Protein AF-A0A231NW62-F1 (afdb_monomer)

Radius of gyration: 15.99 Å; Cα contacts (8 Å, |Δi|>4): 52; chains: 1; bounding box: 38×26×40 Å

Sequence (77 aa):
MKVKDILIMGLPGIVMGFIMSFIISYFVIGIPENEIANAINNGISGLVSTFLGVLMTFVVNKQKIAKCFAEVNEKSK

pLDDT: mean 73.44, std 8.37, range [49.28, 86.81]

Solvent-accessible surface area (backbone atoms only — not comparable to full-atom values): 4182 Å² total; per-residue (Å²): 136,58,74,66,60,56,48,65,66,44,47,61,54,28,53,49,26,22,51,52,30,21,49,45,32,55,77,69,50,89,64,94,90,50,61,66,63,52,12,50,54,37,11,52,51,24,26,53,53,36,43,52,50,53,50,50,49,50,71,73,37,54,70,60,53,54,50,56,47,53,54,52,58,59,74,72,107

Secondary structure (DSSP, 8-state):
--HHHHHHHHHHHHHHHHHHHHHHHHHT---SS-HHHHHHHHHHHHHHHHHHHHHHHHHH-HHHHHHHHHHHHHHT-

Structure (mmCIF, N/CA/C/O backbone):
data_AF-A0A231NW62-F1
#
_entry.id   AF-A0A231NW62-F1
#
loop_
_atom_site.group_PDB
_atom_site.id
_atom_site.type_symbol
_atom_site.label_atom_id
_atom_site.label_alt_id
_atom_site.label_comp_id
_atom_site.label_asym_id
_atom_site.label_entity_id
_atom_site.label_seq_id
_atom_site.pdbx_PDB_ins_code
_atom_site.Cartn_x
_atom_site.Cartn_y
_atom_site.Cartn_z
_atom_site.occupancy
_atom_site.B_iso_or_equiv
_atom_site.auth_seq_id
_atom_site.auth_comp_id
_atom_site.auth_asym_id
_atom_site.auth_atom_id
_atom_site.pdbx_PDB_model_num
ATOM 1 N N . MET A 1 1 ? -11.869 -0.030 18.586 1.00 56.97 1 MET A N 1
ATOM 2 C CA . MET A 1 1 ? -11.294 -0.613 17.357 1.00 56.97 1 MET A CA 1
ATOM 3 C C . MET A 1 1 ? -9.809 -0.814 17.585 1.00 56.97 1 MET A C 1
ATOM 5 O O . MET A 1 1 ? -9.168 0.110 18.078 1.00 56.97 1 MET A O 1
ATOM 9 N N . LYS A 1 2 ? -9.278 -2.017 17.354 1.00 69.94 2 LYS A N 1
ATOM 10 C CA . LYS A 1 2 ? -7.850 -2.282 17.576 1.00 69.94 2 LYS A CA 1
ATOM 11 C C . LYS A 1 2 ? -7.096 -1.970 16.278 1.00 69.94 2 LYS A C 1
ATOM 13 O O . LYS A 1 2 ? -7.640 -2.153 15.197 1.00 69.94 2 LYS A O 1
ATOM 18 N N . VAL A 1 3 ? -5.846 -1.514 16.374 1.00 66.62 3 VAL A N 1
ATOM 19 C CA . VAL A 1 3 ? -5.007 -1.127 15.212 1.00 66.62 3 VAL A CA 1
ATOM 20 C C . VAL A 1 3 ? -4.922 -2.241 14.155 1.00 66.62 3 VAL A C 1
ATOM 22 O O . VAL A 1 3 ? -4.908 -1.975 12.959 1.00 66.62 3 VAL A O 1
ATOM 25 N N . LYS A 1 4 ? -4.958 -3.498 14.601 1.00 70.19 4 LYS A N 1
ATOM 26 C CA . LYS A 1 4 ? -5.004 -4.693 13.749 1.00 70.19 4 LYS A CA 1
ATOM 27 C C . LYS A 1 4 ? -6.201 -4.759 12.793 1.00 70.19 4 LYS A C 1
ATOM 29 O O . LYS A 1 4 ? -6.022 -5.189 11.661 1.00 70.19 4 LYS A O 1
ATOM 34 N N . ASP A 1 5 ? -7.382 -4.303 13.205 1.00 71.69 5 ASP A N 1
ATOM 35 C CA . ASP A 1 5 ? -8.587 -4.368 12.365 1.00 71.69 5 ASP A CA 1
ATOM 36 C C . ASP A 1 5 ? -8.484 -3.348 11.218 1.00 71.69 5 ASP A C 1
ATOM 38 O O . ASP A 1 5 ? -8.819 -3.639 10.075 1.00 71.69 5 ASP A O 1
ATOM 42 N N . ILE A 1 6 ? -7.907 -2.176 11.512 1.00 67.50 6 ILE A N 1
ATOM 43 C CA . ILE A 1 6 ? -7.621 -1.118 10.531 1.00 67.50 6 ILE A CA 1
ATOM 44 C C . ILE A 1 6 ? -6.606 -1.605 9.495 1.00 67.50 6 ILE A C 1
ATOM 46 O O . ILE A 1 6 ? -6.776 -1.372 8.302 1.00 67.50 6 ILE A O 1
ATOM 50 N N . LEU A 1 7 ? -5.561 -2.301 9.950 1.00 68.88 7 LEU A N 1
ATOM 51 C CA . LEU A 1 7 ? -4.538 -2.863 9.074 1.00 68.88 7 LEU A CA 1
ATOM 52 C C . LEU A 1 7 ? -5.121 -3.915 8.132 1.00 68.88 7 LEU A C 1
ATOM 54 O O . LEU A 1 7 ? -4.886 -3.826 6.934 1.00 68.88 7 LEU A O 1
ATOM 58 N N . ILE A 1 8 ? -5.917 -4.858 8.643 1.00 76.06 8 ILE A N 1
ATOM 59 C CA . ILE A 1 8 ? -6.525 -5.927 7.834 1.00 76.06 8 ILE A CA 1
ATOM 60 C C . ILE A 1 8 ? -7.490 -5.359 6.784 1.00 76.06 8 ILE A C 1
ATOM 62 O O . ILE A 1 8 ? -7.561 -5.881 5.677 1.00 76.06 8 ILE A O 1
ATOM 66 N N . MET A 1 9 ? -8.200 -4.274 7.098 1.00 68.81 9 MET A N 1
ATOM 67 C CA . MET A 1 9 ? -9.145 -3.631 6.176 1.00 68.81 9 MET A CA 1
ATOM 68 C C . MET A 1 9 ? -8.481 -2.679 5.178 1.00 68.81 9 MET A C 1
ATOM 70 O O . MET A 1 9 ? -8.982 -2.505 4.071 1.00 68.81 9 MET A O 1
ATOM 74 N N . GLY A 1 10 ? -7.364 -2.052 5.556 1.00 69.12 10 GLY A N 1
ATOM 75 C CA . GLY A 1 10 ? -6.588 -1.173 4.680 1.00 69.12 10 GLY A CA 1
ATOM 76 C C . GLY A 1 10 ? -5.667 -1.936 3.725 1.00 69.12 10 GLY A C 1
ATOM 77 O O . GLY A 1 10 ? -5.429 -1.472 2.610 1.00 69.12 10 GLY A O 1
ATOM 78 N N . LEU A 1 11 ? -5.196 -3.123 4.127 1.00 80.00 11 LEU A N 1
ATOM 79 C CA . LEU A 1 11 ? -4.282 -3.963 3.346 1.00 80.00 11 LEU A CA 1
ATOM 80 C C . LEU A 1 11 ? -4.765 -4.230 1.908 1.00 80.00 11 LEU A C 1
ATOM 82 O O . LEU A 1 11 ? -3.967 -4.045 0.991 1.00 80.00 11 LEU A O 1
ATOM 86 N N . PRO A 1 12 ? -6.038 -4.605 1.662 1.00 80.62 12 PRO A N 1
ATOM 87 C CA . PRO A 1 12 ? -6.529 -4.886 0.317 1.00 80.62 12 PRO A CA 1
ATOM 88 C C . PRO A 1 12 ? -6.476 -3.653 -0.587 1.00 80.62 12 PRO A C 1
ATOM 90 O O . PRO A 1 12 ? -6.106 -3.768 -1.749 1.00 80.62 12 PRO A O 1
ATOM 93 N N . GLY A 1 13 ? -6.792 -2.466 -0.056 1.00 75.69 13 GLY A N 1
ATOM 94 C CA . GLY A 1 13 ? -6.719 -1.212 -0.810 1.00 75.69 13 GLY A CA 1
ATOM 95 C C . GLY A 1 13 ? -5.281 -0.847 -1.176 1.00 75.69 13 GLY A C 1
ATOM 96 O O . GLY A 1 13 ? -5.003 -0.500 -2.319 1.00 75.69 13 GLY A O 1
ATOM 97 N N . ILE A 1 14 ? -4.356 -1.005 -0.229 1.00 77.94 14 ILE A N 1
ATOM 98 C CA . ILE A 1 14 ? -2.917 -0.779 -0.424 1.00 77.94 14 ILE A CA 1
ATOM 99 C C . ILE A 1 14 ? -2.370 -1.726 -1.508 1.00 77.94 14 ILE A C 1
ATOM 101 O O . ILE A 1 14 ? -1.744 -1.280 -2.468 1.00 77.94 14 ILE A O 1
ATOM 105 N N . VAL A 1 15 ? -2.673 -3.023 -1.408 1.00 82.94 15 VAL A N 1
ATOM 106 C CA . VAL A 1 15 ? -2.252 -4.042 -2.383 1.00 82.94 15 VAL A CA 1
ATOM 107 C C . VAL A 1 15 ? -2.855 -3.782 -3.767 1.00 82.94 15 VAL A C 1
ATOM 109 O O . VAL A 1 15 ? -2.145 -3.866 -4.766 1.00 82.94 15 VAL A O 1
ATOM 112 N N . MET A 1 16 ? -4.131 -3.401 -3.852 1.00 81.94 16 MET A N 1
ATOM 113 C CA . MET A 1 16 ? -4.763 -3.068 -5.134 1.00 81.94 16 MET A CA 1
ATOM 114 C C . MET A 1 16 ? -4.175 -1.806 -5.770 1.00 81.94 16 MET A C 1
ATOM 116 O O . MET A 1 16 ? -3.990 -1.773 -6.984 1.00 81.94 16 MET A O 1
ATOM 120 N N . GLY A 1 17 ? -3.818 -0.800 -4.967 1.00 78.56 17 GLY A N 1
ATOM 121 C CA . GLY A 1 17 ? -3.116 0.395 -5.438 1.00 78.56 17 GLY A CA 1
ATOM 122 C C . GLY A 1 17 ? -1.751 0.076 -6.051 1.00 78.56 17 GLY A C 1
ATOM 123 O O . GLY A 1 17 ? -1.424 0.592 -7.118 1.00 78.56 17 GLY A O 1
ATOM 124 N N . PHE A 1 18 ? -0.989 -0.833 -5.427 1.00 78.44 18 PHE A N 1
ATOM 125 C CA . PHE A 1 18 ? 0.263 -1.349 -5.991 1.00 78.44 18 PHE A CA 1
ATOM 126 C C . PHE A 1 18 ? 0.041 -2.010 -7.350 1.00 78.44 18 PHE A C 1
ATOM 128 O O . PHE A 1 18 ? 0.689 -1.654 -8.330 1.00 78.44 18 PHE A O 1
ATOM 135 N N . ILE A 1 19 ? -0.881 -2.977 -7.391 1.00 84.44 19 ILE A N 1
ATOM 136 C CA . ILE A 1 19 ? -1.135 -3.817 -8.562 1.00 84.44 19 ILE A CA 1
ATOM 137 C C . IL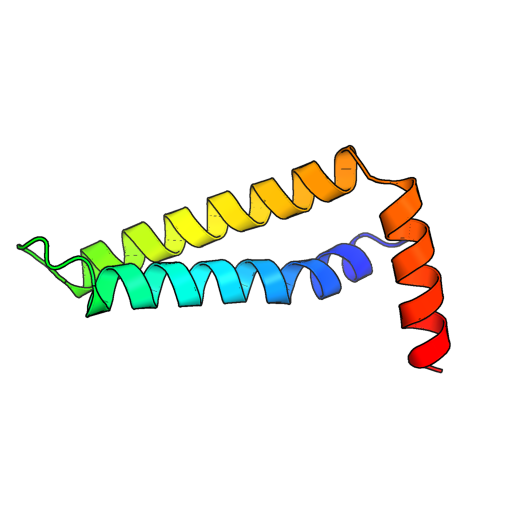E A 1 19 ? -1.613 -2.955 -9.728 1.00 84.44 19 ILE A C 1
ATOM 139 O O . ILE A 1 19 ? -1.087 -3.081 -10.829 1.00 84.44 19 ILE A O 1
ATOM 143 N N . MET A 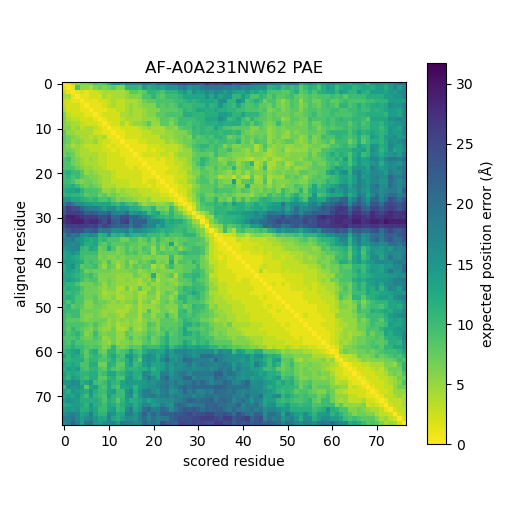1 20 ? -2.558 -2.040 -9.495 1.00 80.31 20 MET A N 1
ATOM 144 C CA . MET A 1 20 ? -3.086 -1.174 -10.549 1.00 80.31 20 MET A CA 1
ATOM 145 C C . MET A 1 20 ? -2.025 -0.214 -11.089 1.00 80.31 20 MET A C 1
ATOM 147 O O . MET A 1 20 ? -1.865 -0.123 -12.304 1.00 80.31 20 MET A O 1
ATOM 151 N N . SER A 1 21 ? -1.247 0.448 -10.227 1.00 77.62 21 SER A N 1
ATOM 152 C CA . SER A 1 21 ? -0.165 1.324 -10.697 1.00 77.62 21 SER A CA 1
ATOM 153 C C . SER A 1 21 ? 0.959 0.560 -11.396 1.00 77.62 21 SER A C 1
ATOM 155 O O . SER A 1 21 ? 1.508 1.061 -12.376 1.00 77.62 21 SER A O 1
ATOM 157 N N . PHE A 1 22 ? 1.287 -0.649 -10.934 1.00 76.62 22 PHE A N 1
ATOM 158 C CA . PHE A 1 22 ? 2.270 -1.514 -11.581 1.00 76.62 22 PHE A CA 1
ATOM 159 C C . PHE A 1 22 ? 1.793 -1.949 -12.971 1.00 76.62 22 PHE A C 1
ATOM 161 O O . PHE A 1 22 ? 2.529 -1.795 -13.940 1.00 76.62 22 PHE A O 1
ATOM 168 N N . ILE A 1 23 ? 0.547 -2.423 -13.096 1.00 80.44 23 ILE A N 1
ATOM 169 C CA . ILE A 1 23 ? -0.044 -2.847 -14.375 1.00 80.44 23 ILE A CA 1
ATOM 170 C C . ILE A 1 23 ? -0.111 -1.675 -15.354 1.00 80.44 23 ILE A C 1
ATOM 172 O O . ILE A 1 23 ? 0.325 -1.811 -16.493 1.00 80.44 23 ILE A O 1
ATOM 176 N N . ILE A 1 24 ? -0.623 -0.519 -14.923 1.00 77.12 24 ILE A N 1
ATOM 177 C CA . ILE A 1 24 ? -0.734 0.665 -15.785 1.00 77.12 24 ILE A CA 1
ATOM 178 C C . ILE A 1 24 ? 0.658 1.125 -16.227 1.00 77.12 24 ILE A C 1
ATOM 180 O O . ILE A 1 24 ? 0.877 1.399 -17.403 1.00 77.12 24 ILE A O 1
ATOM 184 N N . SER A 1 25 ? 1.630 1.160 -15.318 1.00 73.69 25 SER A N 1
ATOM 185 C CA . SER A 1 25 ? 2.982 1.566 -15.686 1.00 73.69 25 SER A CA 1
ATOM 186 C C . SER A 1 25 ? 3.705 0.560 -16.573 1.00 73.69 25 SER A C 1
ATOM 188 O O . SER A 1 25 ? 4.533 0.986 -17.368 1.00 73.69 25 SER A O 1
ATOM 190 N N . TYR A 1 26 ? 3.452 -0.738 -16.415 1.00 68.56 26 TYR A N 1
ATOM 191 C CA . TYR A 1 26 ? 4.115 -1.772 -17.204 1.00 68.56 26 TYR A CA 1
ATOM 192 C C . TYR A 1 26 ? 3.495 -1.908 -18.601 1.00 68.56 26 TYR A C 1
ATOM 194 O O . TYR A 1 26 ? 4.219 -2.017 -19.581 1.00 68.56 26 TYR A O 1
ATOM 202 N N . PHE A 1 27 ? 2.161 -1.866 -18.710 1.00 68.12 27 PHE A N 1
ATOM 203 C CA . PHE A 1 27 ? 1.453 -2.113 -19.972 1.00 68.12 27 PHE A CA 1
ATOM 204 C C . PHE A 1 27 ? 1.047 -0.849 -20.743 1.00 68.12 27 PHE A C 1
ATOM 206 O O . PHE A 1 27 ? 0.849 -0.932 -21.952 1.00 68.12 27 PHE A O 1
ATOM 213 N N . VAL A 1 28 ? 0.874 0.301 -20.079 1.00 66.50 28 VAL A N 1
ATOM 214 C CA . VAL A 1 28 ? 0.316 1.520 -20.707 1.00 6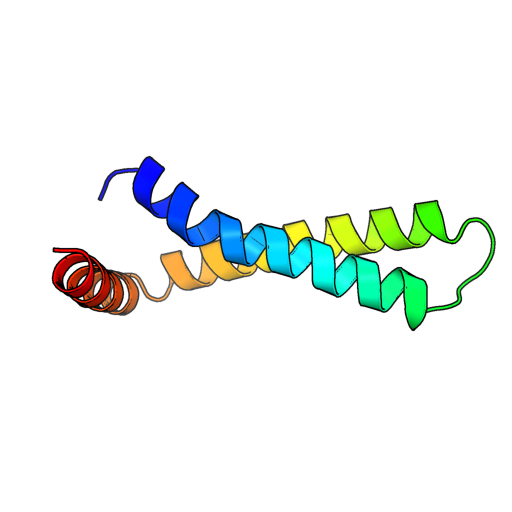6.50 28 VAL A CA 1
ATOM 215 C C . VAL A 1 28 ? 1.376 2.608 -20.898 1.00 66.50 28 VAL A C 1
ATOM 217 O O . VAL A 1 28 ? 1.357 3.305 -21.910 1.00 66.50 28 VAL A O 1
ATOM 220 N N . ILE A 1 29 ? 2.314 2.760 -19.957 1.00 64.06 29 ILE A N 1
ATOM 221 C CA . ILE A 1 29 ? 3.324 3.832 -19.976 1.00 64.06 29 ILE A CA 1
ATOM 222 C C . ILE A 1 29 ? 4.670 3.265 -20.449 1.00 64.06 29 ILE A C 1
ATOM 224 O O . ILE A 1 29 ? 5.577 3.000 -19.663 1.00 64.06 29 ILE A O 1
ATOM 228 N N . GLY A 1 30 ? 4.800 3.080 -21.764 1.00 57.75 30 GLY A N 1
ATOM 229 C CA . GLY A 1 30 ? 6.066 2.724 -22.407 1.00 57.75 30 GLY A CA 1
ATOM 230 C C . GLY A 1 30 ? 7.038 3.907 -22.416 1.00 57.75 30 GLY A C 1
ATOM 231 O O . GLY A 1 30 ? 7.084 4.654 -23.389 1.00 57.75 30 GLY A O 1
ATOM 232 N N . ILE A 1 31 ? 7.796 4.103 -21.334 1.00 55.22 31 ILE A N 1
ATOM 233 C CA . ILE A 1 31 ? 8.918 5.057 -21.287 1.00 55.22 31 ILE A CA 1
ATOM 234 C C . ILE A 1 31 ? 10.222 4.265 -21.078 1.00 55.22 31 ILE A C 1
ATOM 236 O O . ILE A 1 31 ? 10.269 3.414 -20.184 1.00 55.22 31 ILE A O 1
ATOM 240 N N . PRO A 1 32 ? 11.252 4.481 -21.923 1.00 66.69 32 PRO A N 1
ATOM 241 C CA . PRO A 1 32 ? 12.326 3.519 -22.137 1.00 66.69 32 PRO A CA 1
ATOM 242 C C . PRO A 1 32 ? 13.478 3.659 -21.131 1.00 66.69 32 PRO A C 1
ATOM 244 O O . PRO A 1 32 ? 13.810 4.763 -20.718 1.00 66.69 32 PRO A O 1
ATOM 247 N N . GLU A 1 33 ? 14.049 2.502 -20.771 1.00 61.06 33 GLU A N 1
ATOM 248 C CA . GLU A 1 33 ? 15.450 2.176 -20.400 1.00 61.06 33 GLU A CA 1
ATOM 249 C C . GLU A 1 33 ? 15.465 0.890 -19.546 1.00 61.06 33 GLU A C 1
ATOM 251 O O . GLU A 1 33 ? 16.323 0.033 -19.735 1.00 61.06 33 GLU A O 1
ATOM 256 N N . ASN A 1 34 ? 14.468 0.708 -18.665 1.00 69.06 34 ASN A N 1
ATOM 257 C CA . ASN A 1 34 ? 14.209 -0.525 -17.905 1.00 69.06 34 ASN A CA 1
ATOM 258 C C . ASN A 1 34 ? 12.722 -0.625 -17.501 1.00 69.06 34 ASN A C 1
ATOM 260 O O . ASN A 1 34 ? 12.308 -0.084 -16.473 1.00 69.06 34 ASN A O 1
ATOM 264 N N . GLU A 1 35 ? 11.916 -1.349 -18.283 1.00 72.69 35 GLU A N 1
ATOM 265 C CA . GLU A 1 35 ? 10.455 -1.477 -18.095 1.00 72.69 35 GLU A CA 1
ATOM 266 C C . GLU A 1 35 ? 10.068 -1.989 -16.699 1.00 72.69 35 GLU A C 1
ATOM 268 O O . GLU A 1 35 ? 9.124 -1.501 -16.078 1.00 72.69 35 GLU A O 1
ATOM 273 N N . ILE A 1 36 ? 10.851 -2.928 -16.161 1.00 73.69 36 ILE A N 1
ATOM 274 C CA . ILE A 1 36 ? 10.634 -3.498 -14.826 1.00 73.69 36 ILE A CA 1
ATOM 275 C C . ILE A 1 36 ? 10.907 -2.456 -13.732 1.00 73.69 36 ILE A C 1
ATOM 277 O O . ILE A 1 36 ? 10.115 -2.320 -12.801 1.00 73.69 36 ILE A O 1
ATOM 281 N N . ALA A 1 37 ? 11.998 -1.69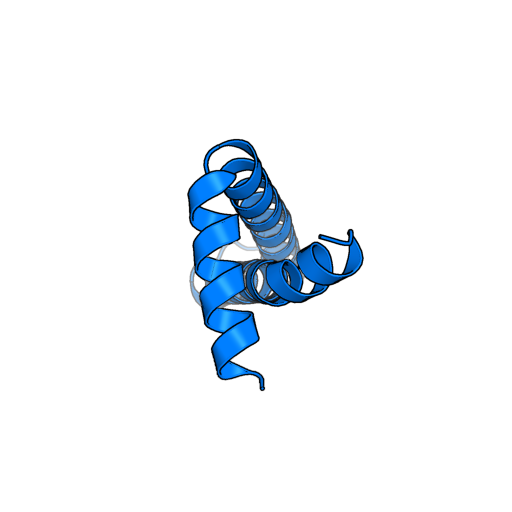2 -13.841 1.00 71.00 37 ALA A N 1
ATOM 282 C CA . ALA A 1 37 ? 12.345 -0.673 -12.850 1.00 71.00 37 ALA A CA 1
ATOM 283 C C . ALA A 1 37 ? 11.324 0.478 -12.842 1.00 71.00 37 ALA A C 1
ATOM 285 O O . ALA A 1 37 ? 10.935 0.954 -11.774 1.00 71.00 37 ALA A O 1
ATOM 286 N N . ASN A 1 38 ? 10.832 0.872 -14.021 1.00 76.94 38 ASN A N 1
ATOM 287 C CA . ASN A 1 38 ? 9.793 1.889 -14.161 1.00 76.94 38 ASN A CA 1
ATOM 288 C C . ASN A 1 38 ? 8.452 1.424 -13.561 1.00 76.94 38 ASN A C 1
ATOM 290 O O . ASN A 1 38 ? 7.831 2.145 -12.776 1.00 76.94 38 ASN A O 1
ATOM 294 N N . ALA A 1 39 ? 8.045 0.183 -13.847 1.00 76.06 39 ALA A N 1
ATOM 295 C CA . ALA A 1 39 ? 6.824 -0.399 -13.297 1.00 76.06 39 ALA A CA 1
ATOM 296 C C . ALA A 1 39 ? 6.867 -0.541 -11.770 1.00 76.06 39 ALA A C 1
ATOM 298 O O . ALA A 1 39 ? 5.889 -0.219 -11.095 1.00 76.06 39 ALA A O 1
ATOM 299 N N . ILE A 1 40 ? 8.007 -0.959 -11.207 1.00 78.31 40 ILE A N 1
ATOM 300 C CA . ILE A 1 40 ? 8.203 -1.034 -9.752 1.00 78.31 40 ILE A CA 1
ATOM 301 C C . ILE A 1 40 ? 8.093 0.358 -9.120 1.00 78.31 40 ILE A C 1
ATOM 303 O O . ILE A 1 40 ? 7.379 0.517 -8.131 1.00 78.31 40 ILE A O 1
ATOM 307 N N . ASN A 1 41 ? 8.747 1.373 -9.691 1.00 80.06 41 ASN A N 1
ATOM 308 C CA . ASN A 1 41 ? 8.719 2.732 -9.147 1.00 80.06 41 ASN A CA 1
ATOM 309 C C . ASN A 1 41 ? 7.301 3.333 -9.144 1.00 80.06 41 ASN A C 1
ATOM 311 O O . ASN A 1 41 ? 6.854 3.926 -8.156 1.00 80.06 41 ASN A O 1
ATOM 315 N N . ASN A 1 42 ? 6.547 3.120 -10.224 1.00 80.81 42 ASN A N 1
ATOM 316 C CA . ASN A 1 42 ? 5.155 3.555 -10.298 1.00 80.81 42 ASN A CA 1
ATOM 317 C C . ASN A 1 42 ? 4.238 2.730 -9.391 1.00 80.81 42 ASN A C 1
ATOM 319 O O . ASN A 1 42 ? 3.364 3.302 -8.740 1.00 80.81 42 ASN A O 1
ATOM 323 N N . GLY A 1 43 ? 4.467 1.421 -9.261 1.00 79.94 43 GLY A N 1
ATOM 324 C CA . GLY A 1 43 ? 3.790 0.572 -8.280 1.00 79.94 43 GLY A CA 1
ATOM 325 C C . GLY A 1 43 ? 3.981 1.079 -6.847 1.00 79.94 43 GLY A C 1
ATOM 326 O O . GLY A 1 43 ? 3.005 1.243 -6.116 1.00 79.94 43 GLY A O 1
ATOM 327 N N . ILE A 1 44 ? 5.217 1.406 -6.451 1.00 81.44 44 ILE A N 1
ATOM 328 C CA . ILE A 1 44 ? 5.540 1.977 -5.129 1.00 81.44 44 ILE A CA 1
ATOM 329 C C . ILE A 1 44 ? 4.847 3.330 -4.933 1.00 81.44 44 ILE A C 1
ATOM 331 O O . ILE A 1 44 ? 4.278 3.593 -3.874 1.00 81.44 44 ILE A O 1
ATOM 335 N N . SER A 1 45 ? 4.827 4.174 -5.961 1.00 82.69 45 SER A N 1
ATOM 336 C CA . SER A 1 45 ? 4.118 5.456 -5.907 1.00 82.69 45 SER A CA 1
ATOM 337 C C . SER A 1 45 ? 2.599 5.265 -5.740 1.00 82.69 45 SER A C 1
ATOM 3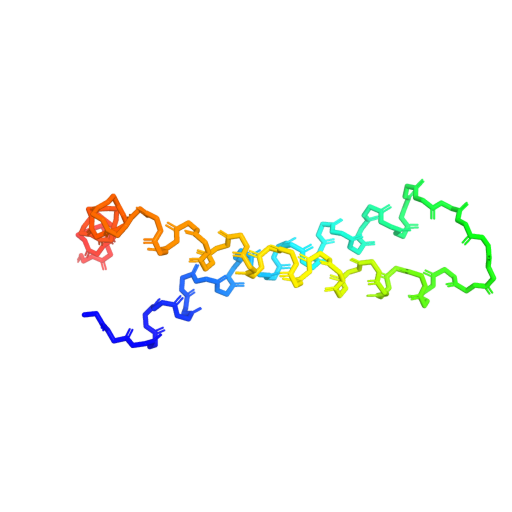39 O O . SER A 1 45 ? 1.967 5.964 -4.943 1.00 82.69 45 SER A O 1
ATOM 341 N N . GLY A 1 46 ? 2.018 4.261 -6.408 1.00 81.00 46 GLY A N 1
ATOM 342 C CA . GLY A 1 46 ? 0.624 3.834 -6.239 1.00 81.00 46 GLY A CA 1
ATOM 343 C C . GLY A 1 46 ? 0.313 3.312 -4.836 1.00 81.00 46 GLY A C 1
ATOM 344 O O . GLY A 1 46 ? -0.709 3.686 -4.254 1.00 81.00 46 GLY A O 1
ATOM 345 N N . LEU A 1 47 ? 1.221 2.519 -4.253 1.00 81.69 47 LEU A N 1
ATOM 346 C CA . LEU A 1 47 ? 1.149 2.073 -2.856 1.00 81.69 47 LEU A CA 1
ATOM 347 C C . LEU A 1 47 ? 1.048 3.252 -1.898 1.00 81.69 47 LEU A C 1
ATOM 349 O O . LEU A 1 47 ? 0.130 3.312 -1.081 1.00 81.69 47 LEU A O 1
ATOM 353 N N . VAL A 1 48 ? 1.995 4.185 -2.004 1.00 84.88 48 VAL A N 1
ATOM 354 C CA . VAL A 1 48 ? 2.099 5.330 -1.097 1.00 84.88 48 VAL A CA 1
ATOM 355 C C . VAL A 1 48 ? 0.873 6.232 -1.232 1.00 84.88 48 VAL A C 1
ATOM 357 O O . VAL A 1 48 ? 0.275 6.601 -0.223 1.00 84.88 48 VAL A O 1
ATOM 360 N N . SER A 1 49 ? 0.440 6.528 -2.459 1.00 83.75 49 SER A N 1
ATOM 361 C CA . SER A 1 49 ? -0.739 7.367 -2.708 1.00 83.75 49 SER A CA 1
ATOM 362 C C . SER A 1 49 ? -2.023 6.738 -2.158 1.00 83.75 49 SER A C 1
ATOM 364 O O . SER A 1 49 ? -2.802 7.393 -1.462 1.00 83.75 49 SER A O 1
ATOM 366 N N . THR A 1 50 ? -2.213 5.433 -2.374 1.00 82.94 50 THR A N 1
ATOM 367 C CA . THR A 1 50 ? -3.409 4.720 -1.903 1.00 82.94 50 THR A CA 1
ATOM 368 C C . THR A 1 50 ? -3.405 4.565 -0.383 1.00 82.94 50 THR A C 1
ATOM 370 O O . THR A 1 50 ? -4.436 4.761 0.260 1.00 82.94 50 THR A O 1
ATOM 373 N N . PHE A 1 51 ? -2.244 4.299 0.220 1.00 83.12 51 PHE A N 1
ATOM 374 C CA . PHE A 1 51 ? -2.084 4.270 1.673 1.00 83.12 51 PHE A CA 1
ATOM 375 C C . PHE A 1 51 ? -2.450 5.614 2.312 1.00 83.12 51 PHE A C 1
ATOM 377 O O . PHE A 1 51 ? -3.255 5.664 3.245 1.00 83.12 51 PHE A O 1
ATOM 384 N N . LEU A 1 52 ? -1.923 6.716 1.775 1.00 86.81 52 LEU A N 1
ATOM 385 C CA . LEU A 1 52 ? -2.235 8.061 2.253 1.00 86.81 52 LEU A CA 1
ATOM 386 C C . LEU A 1 52 ? -3.709 8.422 2.035 1.00 86.81 52 LEU A C 1
ATOM 388 O O . LEU A 1 52 ? -4.322 9.013 2.922 1.00 86.81 52 LEU A O 1
ATOM 392 N N . GLY A 1 53 ? -4.307 8.024 0.910 1.00 83.62 53 GLY A N 1
ATOM 393 C CA . GLY A 1 53 ? -5.734 8.211 0.637 1.00 83.62 53 GLY A CA 1
ATOM 394 C C . GLY A 1 53 ? -6.634 7.476 1.635 1.00 83.62 53 GLY A C 1
ATOM 395 O O . GLY A 1 53 ? -7.607 8.049 2.134 1.00 83.62 53 GLY A O 1
ATOM 396 N N . VAL A 1 54 ? -6.285 6.237 1.997 1.00 79.75 54 VAL A N 1
ATOM 397 C CA . VAL A 1 54 ? -6.991 5.456 3.026 1.00 79.7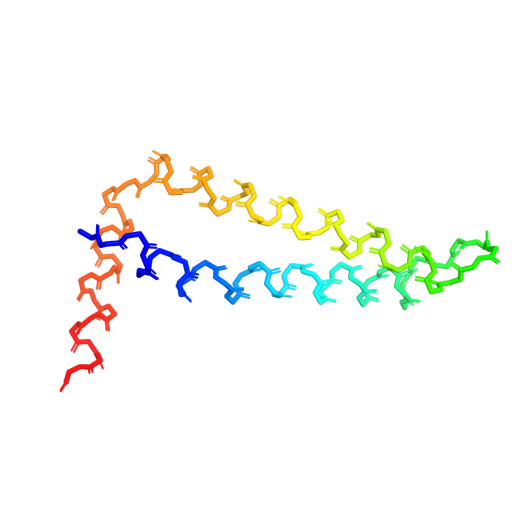5 54 VAL A CA 1
ATOM 398 C C . VAL A 1 54 ? -6.845 6.110 4.404 1.00 79.75 54 VAL A C 1
ATOM 400 O O . VAL A 1 54 ? -7.843 6.263 5.111 1.00 79.75 54 VAL A O 1
ATOM 403 N N . LEU A 1 55 ? -5.645 6.574 4.771 1.00 81.94 55 LEU A N 1
ATOM 404 C CA . LEU A 1 55 ? -5.420 7.297 6.028 1.00 81.94 55 LEU A CA 1
ATOM 405 C C . LEU A 1 55 ? -6.194 8.620 6.091 1.00 81.94 55 LEU A C 1
ATOM 407 O O . LEU A 1 55 ? -6.857 8.894 7.089 1.00 81.94 55 LEU A O 1
ATOM 411 N N . MET A 1 56 ? -6.163 9.423 5.027 1.00 82.81 56 MET A N 1
ATOM 412 C CA . MET A 1 56 ? -6.922 10.675 4.917 1.00 82.81 56 MET A CA 1
ATOM 413 C C . MET A 1 56 ? -8.423 10.421 5.047 1.00 82.81 56 MET A C 1
ATOM 415 O O . MET A 1 56 ? -9.107 11.077 5.833 1.00 82.81 56 MET A O 1
ATOM 419 N N . THR A 1 57 ? -8.935 9.415 4.337 1.00 79.88 57 THR A N 1
ATOM 420 C CA . THR A 1 57 ? -10.345 9.018 4.420 1.00 79.88 57 THR A CA 1
ATOM 421 C C . THR A 1 57 ? -10.708 8.611 5.845 1.00 79.88 57 THR A C 1
ATOM 423 O O . THR A 1 57 ? -11.767 8.995 6.340 1.00 79.88 57 THR A O 1
ATOM 426 N N . PHE A 1 58 ? -9.809 7.913 6.538 1.00 76.50 58 PHE A N 1
ATOM 427 C CA . PHE A 1 58 ? -9.986 7.518 7.928 1.00 76.50 58 PHE A CA 1
ATOM 428 C C . PHE A 1 58 ? -9.993 8.701 8.905 1.00 76.50 58 PHE A C 1
ATOM 430 O O . PHE A 1 58 ? -10.845 8.769 9.794 1.00 76.50 58 PHE A O 1
ATOM 437 N N . VAL A 1 59 ? -9.092 9.667 8.723 1.00 81.81 59 VAL A N 1
ATOM 438 C CA . VAL A 1 59 ? -9.014 10.874 9.557 1.00 81.81 59 VAL A CA 1
ATOM 439 C C . VAL A 1 59 ? -10.233 11.776 9.354 1.00 81.81 59 VAL A C 1
ATOM 441 O O . VAL A 1 59 ? -10.768 12.294 10.335 1.00 81.81 59 VAL A O 1
ATOM 444 N N . VAL A 1 60 ? -10.696 11.939 8.113 1.00 84.44 60 VAL A N 1
ATOM 445 C CA . VAL A 1 60 ? -11.808 12.836 7.762 1.00 84.44 60 VAL A CA 1
ATOM 446 C C . VAL A 1 60 ? -13.171 12.203 8.066 1.00 84.44 60 VAL A C 1
ATOM 448 O O . VAL A 1 60 ? -14.058 12.865 8.597 1.00 84.44 60 VAL A O 1
ATOM 451 N N . ASN A 1 61 ? -13.354 10.909 7.788 1.00 81.00 61 ASN A N 1
ATOM 452 C CA . ASN A 1 61 ? -14.661 10.242 7.830 1.00 81.00 61 ASN A CA 1
ATOM 453 C C . ASN A 1 61 ? -14.811 9.253 8.997 1.00 81.00 61 ASN A C 1
ATOM 455 O O . ASN A 1 61 ? -15.443 8.202 8.851 1.00 81.00 61 ASN A O 1
ATOM 459 N N . LYS A 1 62 ? -14.289 9.604 10.180 1.00 68.75 62 LYS A N 1
ATOM 460 C CA . LYS A 1 62 ? -14.286 8.745 11.386 1.00 68.75 62 LYS A CA 1
ATOM 461 C C . LYS A 1 62 ? -15.650 8.099 11.688 1.00 68.75 62 LYS A C 1
ATOM 463 O O . LYS A 1 62 ? -15.712 6.924 12.034 1.00 68.75 62 LYS A O 1
ATOM 468 N N . GLN A 1 63 ? -16.747 8.844 11.521 1.00 70.56 63 GLN A N 1
ATOM 469 C CA . GLN A 1 63 ? -18.106 8.379 11.842 1.00 70.56 63 GLN A CA 1
ATOM 470 C C . GLN A 1 63 ? -18.710 7.450 10.776 1.00 70.56 63 GLN A C 1
ATOM 472 O O . GLN A 1 63 ? -19.405 6.492 11.109 1.00 70.56 63 GLN A O 1
ATOM 477 N N . LYS A 1 64 ? -18.439 7.710 9.490 1.00 69.50 64 LYS A N 1
ATOM 478 C CA . LYS A 1 64 ? -18.913 6.867 8.379 1.00 69.50 64 LYS A CA 1
ATOM 479 C C . LYS A 1 64 ? -18.193 5.524 8.359 1.00 69.50 64 LYS A C 1
ATOM 481 O O . LYS A 1 64 ? -18.836 4.503 8.149 1.00 69.50 64 LYS A O 1
ATOM 486 N N . ILE A 1 65 ? -16.890 5.518 8.643 1.00 70.12 65 ILE A N 1
ATOM 487 C CA . ILE A 1 65 ? -16.120 4.274 8.733 1.00 70.12 65 ILE A CA 1
ATOM 488 C C . ILE A 1 65 ? -16.577 3.434 9.927 1.00 70.12 65 ILE A C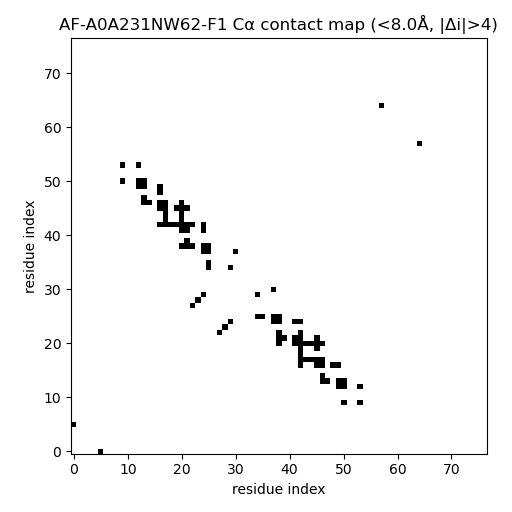 1
ATOM 490 O O . ILE A 1 65 ? -16.744 2.230 9.778 1.00 70.12 65 ILE A O 1
ATOM 494 N N . ALA A 1 66 ? -16.868 4.052 11.076 1.00 65.62 66 ALA A N 1
ATOM 495 C CA . ALA A 1 66 ? -17.414 3.331 12.226 1.00 65.62 66 ALA A CA 1
ATOM 496 C C . ALA A 1 66 ? -18.768 2.655 11.922 1.00 65.62 66 ALA A C 1
ATOM 498 O O . ALA A 1 66 ? -19.001 1.536 12.373 1.00 65.62 66 ALA A O 1
ATOM 499 N N . LYS A 1 67 ? -19.638 3.298 11.126 1.00 67.00 67 LYS A N 1
ATOM 500 C CA . LYS A 1 67 ? -20.909 2.706 10.670 1.00 67.00 67 LYS A CA 1
ATOM 501 C C . LYS A 1 67 ? -20.704 1.568 9.669 1.00 67.00 67 LYS A C 1
ATOM 503 O O . LYS A 1 67 ? -21.248 0.492 9.871 1.00 67.00 67 LYS A O 1
ATOM 508 N N . CYS A 1 68 ? -19.870 1.781 8.653 1.00 65.38 68 CYS A N 1
ATOM 509 C CA . CYS A 1 68 ? -19.531 0.752 7.665 1.00 65.38 68 CYS A CA 1
ATOM 510 C C . CYS A 1 68 ? -18.905 -0.487 8.343 1.00 65.38 68 CYS A C 1
ATOM 512 O O . CYS A 1 68 ? -19.179 -1.624 7.976 1.00 65.38 68 CYS A O 1
ATOM 514 N N . PHE A 1 69 ? -18.122 -0.276 9.409 1.00 66.25 69 PHE A N 1
ATOM 515 C CA . PHE A 1 69 ? -17.563 -1.348 10.232 1.00 66.25 69 PHE A CA 1
ATOM 516 C C . PHE A 1 69 ? -18.634 -2.125 11.007 1.00 66.25 69 PHE A C 1
ATOM 518 O O . PHE A 1 69 ? -18.548 -3.348 11.099 1.00 66.25 69 PHE A O 1
ATOM 525 N N . ALA A 1 70 ? -19.634 -1.438 11.569 1.00 65.69 70 ALA A N 1
ATOM 526 C CA . ALA A 1 70 ? -20.739 -2.097 12.261 1.00 65.69 70 ALA A CA 1
ATOM 527 C C . ALA A 1 70 ? -21.500 -3.045 11.317 1.00 65.69 70 ALA A C 1
ATOM 529 O O . ALA A 1 70 ? -21.774 -4.177 11.701 1.00 65.69 70 ALA A O 1
ATOM 530 N N . GLU A 1 71 ? -21.725 -2.626 10.069 1.00 67.38 71 GLU A N 1
ATOM 531 C CA . GLU A 1 71 ? -22.390 -3.435 9.037 1.00 67.38 71 GLU A CA 1
ATOM 532 C C . GLU A 1 71 ? -21.539 -4.629 8.566 1.00 67.38 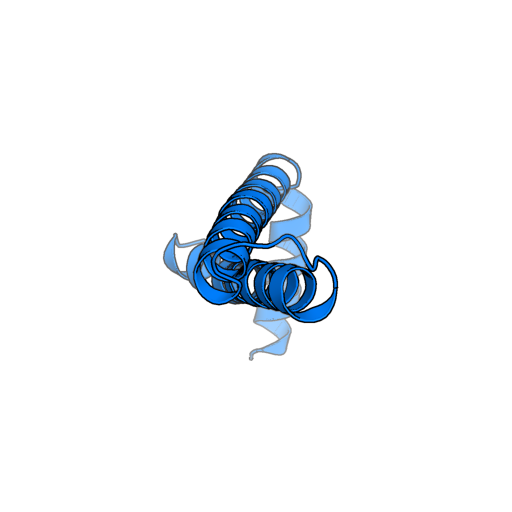71 GLU A C 1
ATOM 534 O O . GLU A 1 71 ? -22.051 -5.737 8.414 1.00 67.38 71 GLU A O 1
ATOM 539 N N . VAL A 1 72 ? -20.228 -4.446 8.361 1.00 67.69 72 VAL A N 1
ATOM 540 C CA . VAL A 1 72 ? -19.322 -5.551 7.980 1.00 67.69 72 VAL A CA 1
ATOM 541 C C . VAL A 1 72 ? -19.208 -6.589 9.100 1.00 67.69 72 VAL A C 1
ATOM 543 O O . VAL A 1 72 ? -19.197 -7.788 8.832 1.00 67.69 72 VAL A O 1
ATOM 546 N N . ASN A 1 73 ? -19.143 -6.145 10.357 1.00 62.34 73 ASN A N 1
ATOM 547 C CA . ASN A 1 73 ? -19.021 -7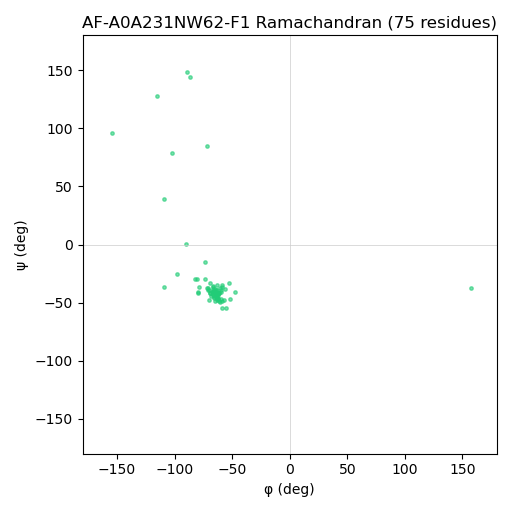.037 11.508 1.00 62.34 73 ASN A CA 1
ATOM 548 C C . ASN A 1 73 ? -20.330 -7.785 11.819 1.00 62.34 73 ASN A C 1
ATOM 550 O O . ASN A 1 73 ? -20.287 -8.903 12.319 1.00 62.34 73 ASN A O 1
ATOM 554 N N . GLU A 1 74 ? -21.484 -7.192 11.507 1.00 67.25 74 GLU A N 1
ATOM 555 C CA . GLU A 1 74 ? -22.784 -7.868 11.565 1.00 67.25 74 GLU A CA 1
ATOM 556 C C . GLU A 1 74 ? -22.913 -8.937 10.471 1.00 67.25 74 GLU A C 1
ATOM 558 O O . GLU A 1 74 ? -23.349 -10.045 10.755 1.00 67.25 74 GLU A O 1
ATOM 563 N N . LYS A 1 75 ? -22.455 -8.655 9.243 1.00 58.34 75 LYS A N 1
ATOM 564 C CA . LYS A 1 75 ? -22.472 -9.626 8.133 1.00 58.34 75 LYS A CA 1
ATOM 565 C C . LYS A 1 75 ? -21.434 -10.748 8.238 1.00 58.34 75 LYS A C 1
ATOM 567 O O . LYS A 1 75 ? -21.529 -11.724 7.500 1.00 58.34 75 LYS A O 1
ATOM 572 N N . SER A 1 76 ? -20.432 -10.599 9.101 1.00 55.31 76 SER A N 1
ATOM 573 C CA . SER A 1 76 ? -19.389 -11.606 9.342 1.00 55.31 76 SER A CA 1
ATOM 574 C C . SER A 1 76 ? -19.746 -12.599 10.462 1.00 55.31 76 SER A C 1
ATOM 576 O O . SER A 1 76 ? -18.910 -13.445 10.795 1.00 55.31 76 SER A O 1
ATOM 578 N N . LYS A 1 77 ? -20.926 -12.469 11.078 1.00 49.28 77 LYS A N 1
ATOM 579 C CA . LYS A 1 77 ? -21.400 -13.279 12.204 1.00 49.28 77 LYS A CA 1
ATOM 580 C C . LYS A 1 77 ? -22.515 -14.221 11.770 1.00 49.28 77 LYS A C 1
ATOM 582 O O . LYS A 1 77 ? -22.559 -15.330 12.342 1.00 49.28 77 LYS A O 1
#

Nearest PDB structures (foldseek):
  1zww-assembly1_A  TM=4.306E-01  e=7.102E+00  Mus musculus
  2z0v-assembly1_A  TM=4.543E-01  e=6.328E+00  Homo sapiens

Foldseek 3Di:
DDVVVLCVVLVVQLQVLLVVQLCCQLPPVPDDDDSNVRSNVSSVVSNVVSSVVSVVCCVVVVPVVVVVVVVVVVVVD

Mean predicted aligned error: 9.73 Å